Protein AF-A0A524IYL5-F1 (afdb_monomer_lite)

Secondary structure (DSSP, 8-state):
--TTS------HHHHHHHHHH----TT--HHHHHHSHHHHHHHHHHHHHHHHTT--SSHHHHHT-HHHHHHHHHHHHHHHHHHHHHTT-HHHHHHHHHHHHHHHT-TTS-HHHHHHHHHHHHHHHHHHHHHH---

Foldseek 3Di:
DPPVPDDFPDDPVLVVLLLVQDPDCPPDDPVNQVVDVLSVQLSSQLSSQCVVVVFRSHNVSCVVCVPSSLVSNLVSLVVSLVVCLVVLVLVSLVVVLVVLVVVLVDPVDDPVSNVSSVVVSVVSVVSNVVSVPDD

Structure (mmCIF, N/CA/C/O backbone):
data_AF-A0A524IYL5-F1
#
_entry.id   AF-A0A524IYL5-F1
#
loop_
_atom_site.group_PDB
_atom_site.id
_atom_site.type_symbol
_atom_site.label_atom_id
_atom_site.label_alt_id
_atom_site.label_comp_id
_atom_site.label_asym_id
_atom_site.label_entity_id
_atom_site.label_seq_id
_atom_site.pdbx_PDB_ins_code
_atom_site.Cartn_x
_atom_site.Cartn_y
_atom_site.Cartn_z
_atom_site.occupancy
_atom_site.B_iso_or_equiv
_atom_site.auth_seq_id
_atom_site.auth_comp_id
_atom_site.auth_asym_id
_atom_site.auth_atom_id
_atom_site.pdbx_PDB_model_num
ATOM 1 N N . MET A 1 1 ? -19.941 2.748 -11.357 1.00 37.81 1 MET A N 1
ATOM 2 C CA . MET A 1 1 ? -18.785 3.446 -10.759 1.00 37.81 1 MET A CA 1
ATOM 3 C C . MET A 1 1 ? -18.553 2.836 -9.389 1.00 37.81 1 MET A C 1
ATOM 5 O O . MET A 1 1 ? -19.506 2.764 -8.621 1.00 37.81 1 MET A O 1
ATOM 9 N N . SER A 1 2 ? -17.361 2.296 -9.125 1.00 43.91 2 SER A N 1
ATOM 10 C CA . SER A 1 2 ? -16.984 1.821 -7.787 1.00 43.91 2 SER A CA 1
ATOM 11 C C . SER A 1 2 ? -17.012 3.003 -6.810 1.00 43.91 2 SER A C 1
ATOM 13 O O . SER A 1 2 ? -16.760 4.139 -7.212 1.00 43.91 2 SER A O 1
ATOM 15 N N . ALA A 1 3 ? -17.331 2.758 -5.537 1.00 45.00 3 ALA A N 1
ATOM 16 C CA . ALA A 1 3 ? -17.500 3.806 -4.519 1.00 45.00 3 ALA A CA 1
ATOM 17 C C . ALA A 1 3 ? -16.260 4.712 -4.320 1.00 45.00 3 ALA A C 1
ATOM 19 O O . ALA A 1 3 ? -16.390 5.793 -3.758 1.00 45.00 3 ALA A O 1
ATOM 20 N N . ASN A 1 4 ? -15.094 4.305 -4.839 1.00 53.12 4 ASN A N 1
ATOM 21 C CA . ASN A 1 4 ? -13.819 5.020 -4.738 1.00 53.12 4 ASN A CA 1
ATOM 22 C C . ASN A 1 4 ? -13.273 5.519 -6.095 1.00 53.12 4 ASN A C 1
ATOM 24 O O . ASN A 1 4 ? -12.126 5.946 -6.169 1.00 53.12 4 ASN A O 1
ATOM 28 N N . GLY A 1 5 ? -14.047 5.444 -7.186 1.00 56.50 5 GLY A N 1
ATOM 29 C CA . GLY A 1 5 ? -13.684 6.035 -8.486 1.00 56.50 5 GLY A CA 1
ATOM 30 C C . GLY A 1 5 ? -12.509 5.390 -9.240 1.00 56.50 5 GLY A C 1
ATOM 31 O O . GLY A 1 5 ? -12.241 5.779 -10.373 1.00 56.50 5 GLY A O 1
ATOM 32 N N . GLN A 1 6 ? -11.822 4.397 -8.669 1.00 62.34 6 GLN A N 1
ATOM 33 C CA . GLN A 1 6 ? -10.807 3.617 -9.377 1.00 62.34 6 GLN A CA 1
ATOM 34 C C . GLN A 1 6 ? -11.455 2.458 -10.144 1.00 62.34 6 GLN A C 1
ATOM 36 O O . GLN A 1 6 ? -12.062 1.557 -9.557 1.00 62.34 6 GLN A O 1
ATOM 41 N N . GLU A 1 7 ? -11.305 2.483 -11.468 1.00 75.69 7 GLU A N 1
ATOM 42 C CA . GLU A 1 7 ? -11.435 1.292 -12.305 1.00 75.69 7 GLU A CA 1
ATOM 43 C C . GLU A 1 7 ? -10.182 0.429 -12.129 1.00 75.69 7 GLU A C 1
ATOM 45 O O . GLU A 1 7 ? -9.057 0.934 -12.189 1.00 75.69 7 GLU A O 1
ATOM 50 N N . CYS A 1 8 ? -10.387 -0.862 -11.879 1.00 81.88 8 CYS A N 1
ATOM 51 C CA . CYS A 1 8 ? -9.327 -1.851 -11.755 1.00 81.88 8 CYS A CA 1
ATOM 52 C C . CYS A 1 8 ? -9.564 -2.916 -12.822 1.00 81.88 8 CYS A C 1
ATOM 54 O O . CYS A 1 8 ? -10.579 -3.613 -12.791 1.00 81.88 8 CYS A O 1
ATOM 56 N N . ASN A 1 9 ? -8.630 -3.020 -13.766 1.00 89.81 9 ASN A N 1
ATOM 57 C CA . ASN A 1 9 ? -8.664 -3.998 -14.849 1.00 89.81 9 ASN A CA 1
ATOM 58 C C . ASN A 1 9 ? -7.614 -5.098 -14.621 1.00 89.81 9 ASN A C 1
ATOM 60 O O . ASN A 1 9 ? -7.165 -5.750 -15.567 1.00 89.81 9 ASN A O 1
ATOM 64 N N . THR A 1 10 ? -7.175 -5.271 -13.373 1.00 90.69 10 THR A N 1
ATOM 65 C CA . THR A 1 10 ? -6.257 -6.328 -12.949 1.00 90.69 10 THR A CA 1
ATOM 66 C C . THR A 1 10 ? -6.914 -7.693 -13.132 1.00 90.69 10 THR A C 1
ATOM 68 O O . THR A 1 10 ? -7.987 -7.969 -12.595 1.00 90.69 10 THR A O 1
ATOM 71 N N . THR A 1 11 ? -6.264 -8.560 -13.905 1.00 92.31 11 THR A N 1
ATOM 72 C CA . THR A 1 11 ? -6.724 -9.930 -14.159 1.00 92.31 11 THR A CA 1
ATOM 73 C C . THR A 1 11 ? -6.030 -10.932 -13.238 1.00 92.31 11 THR A C 1
ATOM 75 O O . THR A 1 11 ? -4.968 -10.658 -12.684 1.00 92.31 11 THR A O 1
ATOM 78 N N . ALA A 1 12 ? -6.566 -12.152 -13.135 1.00 89.44 12 ALA A N 1
ATOM 79 C CA . ALA A 1 12 ? -5.873 -13.239 -12.438 1.00 89.44 12 ALA A CA 1
ATOM 80 C C . ALA A 1 12 ? -4.477 -13.523 -13.034 1.00 89.44 12 ALA A C 1
ATOM 82 O O . ALA A 1 12 ? -3.540 -13.819 -12.297 1.00 89.44 12 ALA A O 1
ATOM 83 N N . SER A 1 13 ? -4.314 -13.382 -14.358 1.00 91.44 13 SER A N 1
ATOM 84 C CA . SER A 1 13 ? -3.005 -13.533 -15.006 1.00 91.44 13 SER A CA 1
ATOM 85 C C . SER A 1 13 ? -2.028 -12.431 -14.598 1.00 91.44 13 SER A C 1
ATOM 87 O O . SER A 1 13 ? -0.835 -12.709 -14.509 1.00 91.44 13 SER A O 1
ATOM 89 N N . ASP A 1 14 ? -2.503 -11.205 -14.377 1.00 91.56 14 ASP A N 1
ATOM 90 C CA . ASP A 1 14 ? -1.658 -10.097 -13.923 1.00 91.56 14 ASP A CA 1
ATOM 91 C C . ASP A 1 14 ? -1.137 -10.374 -12.512 1.00 91.56 14 ASP A C 1
ATOM 93 O O . ASP A 1 14 ? 0.063 -10.286 -12.271 1.00 91.56 14 ASP A O 1
ATOM 97 N N . VAL A 1 15 ? -2.021 -10.819 -11.614 1.00 88.75 15 VAL A N 1
ATOM 98 C CA . VAL A 1 15 ? -1.670 -11.213 -10.241 1.00 88.75 15 VAL A CA 1
ATOM 99 C C . VAL A 1 15 ? -0.619 -12.324 -10.240 1.00 88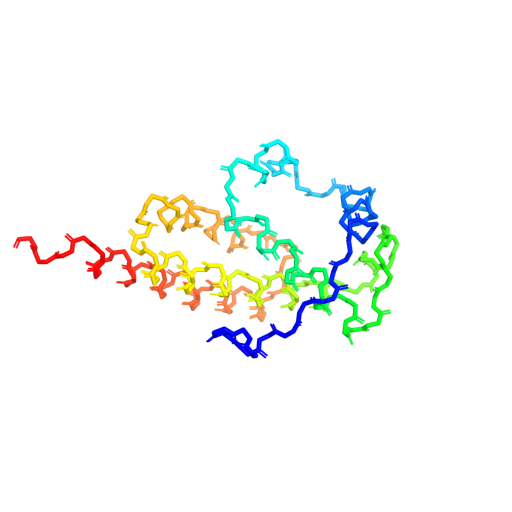.75 15 VAL A C 1
ATOM 101 O O . VAL A 1 15 ? 0.402 -12.214 -9.565 1.00 88.75 15 VAL A O 1
ATOM 104 N N . MET A 1 16 ? -0.818 -13.376 -11.041 1.00 87.19 16 MET A N 1
ATOM 105 C CA . MET A 1 16 ? 0.153 -14.471 -11.146 1.00 87.19 16 MET A CA 1
ATOM 106 C C . MET A 1 16 ? 1.523 -14.001 -11.647 1.00 87.19 16 MET A C 1
ATOM 108 O O . MET A 1 16 ? 2.545 -14.473 -11.155 1.00 87.19 16 MET A O 1
ATOM 112 N N . ARG A 1 17 ? 1.551 -13.085 -12.621 1.00 88.75 17 ARG A N 1
ATOM 113 C CA . ARG A 1 17 ? 2.796 -12.520 -13.158 1.00 88.75 17 ARG A CA 1
ATOM 114 C C . ARG A 1 17 ? 3.502 -11.641 -12.134 1.00 88.75 17 ARG A C 1
ATOM 116 O O . ARG A 1 17 ? 4.688 -11.841 -11.904 1.00 88.75 17 ARG A O 1
ATOM 123 N N . TYR A 1 18 ? 2.766 -10.748 -11.477 1.00 87.62 18 TYR A N 1
ATOM 124 C CA . TYR A 1 18 ? 3.294 -9.868 -10.439 1.00 87.62 18 TYR A CA 1
ATOM 125 C C . TYR A 1 18 ? 3.952 -10.666 -9.302 1.00 87.62 18 TYR A C 1
ATOM 127 O O . TYR A 1 18 ? 5.122 -10.451 -8.999 1.00 87.62 18 TYR A O 1
ATOM 135 N N . PHE A 1 19 ? 3.276 -11.687 -8.766 1.00 85.31 19 PHE A N 1
ATOM 136 C CA . PHE A 1 19 ? 3.859 -12.529 -7.714 1.00 85.31 19 PHE A CA 1
ATOM 137 C C . PHE A 1 19 ? 5.020 -13.412 -8.180 1.00 85.31 19 PHE A C 1
ATOM 139 O O . PHE A 1 19 ? 5.888 -13.746 -7.379 1.00 85.31 19 PHE A O 1
ATOM 146 N N . ALA A 1 20 ? 5.065 -13.794 -9.459 1.00 83.88 20 ALA A N 1
ATOM 147 C CA . ALA A 1 20 ? 6.227 -14.481 -10.022 1.00 83.88 20 ALA A CA 1
ATOM 148 C C . ALA A 1 20 ? 7.423 -13.532 -10.224 1.00 83.88 20 ALA A C 1
ATOM 150 O O . ALA A 1 20 ? 8.573 -13.974 -10.217 1.00 83.88 20 ALA A O 1
ATOM 151 N N . ALA A 1 21 ? 7.151 -12.242 -10.424 1.00 79.25 21 ALA A N 1
ATOM 152 C CA . ALA A 1 21 ? 8.143 -11.207 -10.657 1.00 79.25 21 ALA A CA 1
ATOM 153 C C . ALA A 1 21 ? 8.777 -10.684 -9.365 1.00 79.25 21 ALA A C 1
ATOM 155 O O . ALA A 1 21 ? 9.958 -10.343 -9.387 1.00 79.25 21 ALA A O 1
ATOM 156 N N . TYR A 1 22 ? 8.015 -10.625 -8.267 1.00 69.44 22 TYR A N 1
ATOM 157 C CA . TYR A 1 22 ? 8.419 -10.003 -7.005 1.00 69.44 22 TYR A CA 1
ATOM 158 C C . TYR A 1 22 ? 9.297 -10.940 -6.152 1.00 69.44 22 TYR A C 1
ATOM 160 O O . TYR A 1 22 ? 8.787 -11.880 -5.544 1.00 69.44 22 TYR A O 1
ATOM 168 N N . PRO A 1 23 ? 10.622 -10.712 -6.038 1.00 56.22 23 PRO A N 1
ATOM 169 C CA . PRO A 1 23 ? 11.503 -11.552 -5.230 1.00 56.22 23 PRO A CA 1
ATOM 170 C C . PRO A 1 23 ? 11.757 -10.966 -3.827 1.00 56.22 23 PRO A C 1
ATOM 172 O O . PRO A 1 23 ? 12.515 -11.557 -3.062 1.00 56.22 23 PRO A O 1
ATOM 175 N N . TYR A 1 24 ? 11.219 -9.778 -3.507 1.00 48.84 24 TYR A N 1
ATOM 176 C CA . TYR A 1 24 ? 11.880 -8.838 -2.587 1.00 48.84 24 TYR A CA 1
ATOM 177 C C . TYR A 1 24 ? 11.244 -8.608 -1.209 1.00 48.84 24 TYR A C 1
ATOM 179 O O . TYR A 1 24 ? 11.837 -7.883 -0.410 1.00 48.84 24 TYR A O 1
ATOM 187 N N . MET A 1 25 ? 10.117 -9.238 -0.884 1.00 52.69 25 MET A N 1
ATOM 188 C CA . MET A 1 25 ? 9.492 -9.110 0.441 1.00 52.69 25 MET A CA 1
ATOM 189 C C . MET A 1 25 ? 9.497 -10.479 1.123 1.00 52.69 25 MET A C 1
ATOM 191 O O . MET A 1 25 ? 8.571 -11.272 0.983 1.00 52.69 25 MET A O 1
ATOM 195 N N . ALA A 1 26 ? 10.596 -10.800 1.813 1.00 48.94 26 ALA A N 1
ATOM 196 C CA . ALA A 1 26 ? 10.766 -12.080 2.515 1.00 48.94 26 ALA A CA 1
ATOM 197 C C . ALA A 1 26 ? 9.738 -12.296 3.649 1.00 48.94 26 ALA A C 1
ATOM 199 O O . ALA A 1 26 ? 9.603 -13.403 4.166 1.00 48.94 26 ALA A O 1
ATOM 200 N N . ASP A 1 27 ? 9.025 -11.241 4.034 1.00 55.34 27 ASP A N 1
ATOM 201 C CA . ASP A 1 27 ? 8.067 -11.164 5.130 1.00 55.34 27 ASP A CA 1
ATOM 202 C C . ASP A 1 27 ? 6.596 -11.110 4.679 1.00 55.34 27 ASP A C 1
ATOM 204 O O . ASP A 1 27 ? 5.713 -11.412 5.485 1.00 55.34 27 ASP A O 1
ATOM 208 N N . MET A 1 28 ? 6.310 -10.813 3.405 1.00 67.69 28 MET A N 1
ATOM 209 C CA . MET A 1 28 ? 4.947 -10.782 2.866 1.00 67.69 28 MET A CA 1
ATOM 210 C C . MET A 1 28 ? 4.756 -11.858 1.794 1.00 67.69 28 MET A C 1
ATOM 212 O O . MET A 1 28 ? 5.113 -11.699 0.631 1.00 67.69 28 MET A O 1
ATOM 216 N N . THR A 1 29 ? 4.197 -12.998 2.205 1.00 76.19 29 THR A N 1
ATOM 217 C CA . THR A 1 29 ? 3.937 -14.136 1.314 1.00 76.19 29 THR A CA 1
ATOM 218 C C . THR A 1 29 ? 2.518 -14.094 0.752 1.00 76.19 29 THR A C 1
ATOM 220 O O . THR A 1 29 ? 1.616 -13.506 1.351 1.00 76.19 29 THR A O 1
ATOM 223 N N . LEU A 1 30 ? 2.278 -14.804 -0.356 1.00 79.38 30 LEU A N 1
ATOM 224 C CA . LEU A 1 30 ? 0.928 -14.956 -0.911 1.00 79.38 30 LEU A CA 1
ATOM 225 C C . LEU A 1 30 ? -0.065 -15.529 0.118 1.00 79.38 30 LEU A C 1
ATOM 227 O O . LEU A 1 30 ? -1.213 -15.098 0.157 1.00 79.38 30 LEU A O 1
ATOM 231 N N . ASP A 1 31 ? 0.378 -16.455 0.978 1.00 83.25 31 ASP A N 1
ATOM 232 C CA . ASP A 1 31 ? -0.438 -17.018 2.066 1.00 83.25 31 ASP A CA 1
ATOM 233 C C . ASP A 1 31 ? -0.874 -15.954 3.086 1.00 83.25 31 ASP A C 1
ATOM 235 O O . ASP A 1 31 ? -1.998 -16.003 3.584 1.00 83.25 31 ASP A O 1
ATOM 239 N N . VAL A 1 32 ? -0.018 -14.969 3.373 1.00 82.38 32 VAL A N 1
ATOM 240 C CA . VAL A 1 32 ? -0.385 -13.820 4.210 1.00 82.38 32 VAL A CA 1
ATOM 241 C C . VAL A 1 32 ? -1.391 -12.943 3.470 1.00 82.38 32 VAL A C 1
ATOM 243 O O . VAL A 1 32 ? -2.453 -12.651 4.012 1.00 82.38 32 VAL A O 1
ATOM 246 N N . ILE A 1 33 ? -1.104 -12.572 2.221 1.00 86.88 33 ILE A N 1
ATOM 247 C CA . ILE A 1 33 ? -1.926 -11.634 1.442 1.00 86.88 33 ILE A CA 1
ATOM 248 C C . ILE A 1 33 ? -3.370 -12.126 1.310 1.00 86.88 33 ILE A C 1
ATOM 250 O O . ILE A 1 33 ? -4.302 -11.379 1.596 1.00 86.88 33 ILE A O 1
ATOM 254 N N . ILE A 1 34 ? -3.584 -13.400 0.966 1.00 88.31 34 ILE A N 1
ATOM 255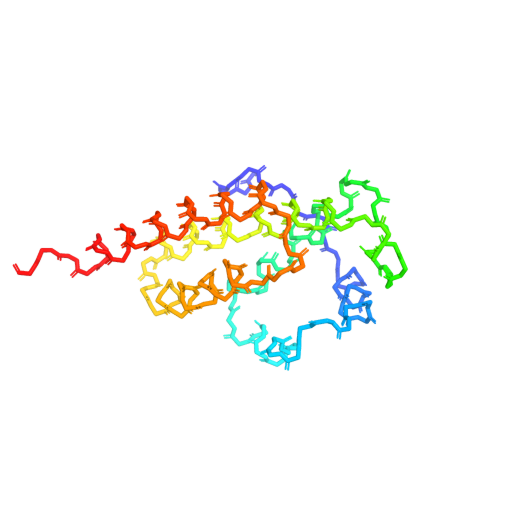 C CA . ILE A 1 34 ? -4.944 -13.935 0.780 1.00 88.31 34 ILE A CA 1
ATOM 256 C C . ILE A 1 34 ? -5.756 -14.028 2.081 1.00 88.31 34 ILE A C 1
ATOM 258 O O . ILE A 1 34 ? -6.982 -14.121 2.023 1.00 88.31 34 ILE A O 1
ATOM 262 N N . LYS A 1 35 ? -5.104 -14.006 3.254 1.00 89.38 35 LYS A N 1
ATOM 263 C CA . LYS A 1 35 ? -5.786 -14.018 4.561 1.00 89.38 35 LYS A CA 1
ATOM 264 C C . LYS A 1 35 ? -6.344 -12.652 4.946 1.00 89.38 35 LYS A C 1
ATOM 266 O O . LYS A 1 35 ? -7.246 -12.593 5.780 1.00 89.38 35 LYS A O 1
ATOM 271 N N . PHE A 1 36 ? -5.845 -11.576 4.341 1.00 90.00 36 PHE A N 1
ATOM 272 C CA . PHE A 1 36 ? -6.269 -10.210 4.624 1.00 90.00 36 PHE A CA 1
ATOM 273 C C . PHE A 1 36 ? -6.847 -9.583 3.348 1.00 90.00 36 PHE A C 1
ATOM 275 O O . PHE A 1 36 ? -6.089 -9.125 2.496 1.00 90.00 36 PHE A O 1
ATOM 282 N N . PRO A 1 37 ? -8.184 -9.512 3.191 1.00 92.62 37 PRO A N 1
ATOM 283 C CA . PRO A 1 37 ? -8.813 -9.016 1.963 1.00 92.62 37 PRO A CA 1
ATOM 284 C C . PRO A 1 37 ? -8.325 -7.633 1.512 1.00 92.62 37 PRO A C 1
ATOM 286 O O . PRO A 1 37 ? -8.232 -7.375 0.317 1.00 92.62 37 PRO A O 1
ATOM 289 N N . LEU A 1 38 ? -7.979 -6.750 2.453 1.00 95.00 38 LEU A N 1
ATOM 290 C CA . LEU A 1 38 ? -7.443 -5.427 2.133 1.00 95.00 38 LEU A CA 1
ATOM 291 C C . LEU A 1 38 ? -6.004 -5.468 1.600 1.00 95.00 38 LEU A C 1
ATOM 293 O O . LEU A 1 38 ? -5.660 -4.609 0.796 1.00 95.00 38 LEU A O 1
ATOM 297 N N . LEU A 1 39 ? -5.202 -6.482 1.949 1.00 92.94 39 LEU A N 1
ATOM 298 C CA . LEU A 1 39 ? -3.925 -6.722 1.268 1.00 92.94 39 LEU A CA 1
ATOM 299 C C . LEU A 1 39 ? -4.161 -7.187 -0.169 1.00 92.94 39 LEU A C 1
ATOM 301 O O . LEU A 1 39 ? -3.508 -6.695 -1.069 1.00 92.94 39 LEU A O 1
ATOM 305 N N . VAL A 1 40 ? -5.153 -8.042 -0.438 1.00 92.44 40 VAL A N 1
ATOM 306 C CA . VAL A 1 40 ? -5.488 -8.393 -1.834 1.00 92.44 40 VAL A CA 1
ATOM 307 C C . VAL A 1 40 ? -5.850 -7.144 -2.645 1.00 92.44 40 VAL A C 1
ATOM 309 O O . VAL A 1 40 ? -5.397 -6.986 -3.777 1.00 92.44 40 VAL A O 1
ATOM 312 N N . VAL A 1 41 ? -6.638 -6.235 -2.063 1.00 93.06 41 VAL A N 1
ATOM 313 C CA . VAL A 1 41 ? -6.970 -4.955 -2.706 1.00 93.06 41 VAL A CA 1
ATOM 314 C C . VAL A 1 41 ? -5.722 -4.096 -2.922 1.00 93.06 41 VAL A C 1
ATOM 316 O O . VAL A 1 41 ? -5.593 -3.517 -3.998 1.00 93.06 41 VAL A O 1
ATOM 319 N N . HIS A 1 42 ? -4.809 -4.041 -1.946 1.00 94.50 42 HIS A N 1
ATOM 320 C CA . HIS A 1 42 ? -3.522 -3.355 -2.075 1.00 94.50 42 HIS A CA 1
ATOM 321 C C . HIS A 1 42 ? -2.778 -3.825 -3.330 1.00 94.50 42 HIS A C 1
ATOM 323 O O . HIS A 1 42 ? -2.522 -3.023 -4.228 1.00 94.50 42 HIS A O 1
ATOM 329 N N . GLU A 1 43 ? -2.548 -5.134 -3.453 1.00 92.94 43 GLU A N 1
ATOM 330 C CA . GLU A 1 43 ? -1.824 -5.703 -4.595 1.00 92.94 43 GLU A CA 1
ATOM 331 C C . GLU A 1 43 ? -2.523 -5.401 -5.925 1.00 92.94 43 GLU A C 1
ATOM 333 O O . GLU A 1 43 ? -1.889 -5.060 -6.922 1.00 92.94 43 GLU A O 1
ATOM 338 N N . MET A 1 44 ? -3.857 -5.481 -5.965 1.00 93.25 44 MET A N 1
ATOM 339 C CA . MET A 1 44 ? -4.615 -5.190 -7.185 1.00 93.25 44 MET A CA 1
ATOM 340 C C . MET A 1 44 ? -4.467 -3.736 -7.645 1.00 93.25 44 MET A C 1
ATOM 342 O O . MET A 1 44 ? -4.451 -3.485 -8.854 1.00 93.25 44 MET A O 1
ATOM 346 N N . VAL A 1 45 ? -4.388 -2.796 -6.701 1.00 94.12 45 VAL A N 1
ATOM 347 C CA . VAL A 1 45 ? -4.209 -1.364 -6.973 1.00 94.12 45 VAL A CA 1
ATOM 348 C C . VAL A 1 45 ? -2.779 -1.071 -7.394 1.00 94.12 45 VAL A C 1
ATOM 350 O O . VAL A 1 45 ? -2.586 -0.312 -8.343 1.00 94.12 45 VAL A O 1
ATOM 353 N N . GLU A 1 46 ? -1.794 -1.698 -6.752 1.00 93.88 46 GLU A N 1
ATOM 354 C CA . GLU A 1 46 ? -0.394 -1.569 -7.147 1.00 93.88 46 GLU A CA 1
ATOM 355 C C . GLU A 1 46 ? -0.187 -2.082 -8.577 1.00 93.88 46 GLU A C 1
ATOM 357 O O . GLU A 1 46 ? 0.317 -1.347 -9.426 1.00 93.88 46 GLU A O 1
ATOM 362 N N . ILE A 1 47 ? -0.683 -3.284 -8.891 1.00 93.69 47 ILE A N 1
ATOM 363 C CA . ILE A 1 47 ? -0.627 -3.864 -10.241 1.00 93.69 47 ILE A CA 1
ATOM 364 C C . ILE A 1 47 ? -1.263 -2.930 -11.278 1.00 93.69 47 ILE A C 1
ATOM 366 O O . ILE A 1 47 ? -0.714 -2.727 -12.364 1.00 93.69 47 ILE A O 1
ATOM 370 N N . GLU A 1 48 ? -2.421 -2.351 -10.963 1.00 94.25 48 GLU A N 1
ATOM 371 C CA . GLU A 1 48 ? -3.086 -1.394 -11.847 1.00 94.25 48 GLU A CA 1
ATOM 372 C C . GLU A 1 48 ? -2.246 -0.115 -12.024 1.00 94.25 48 GLU A C 1
ATOM 374 O O . GLU A 1 48 ? -2.141 0.398 -13.138 1.00 94.25 48 GLU A O 1
ATOM 379 N N . GLY A 1 49 ? -1.594 0.371 -10.964 1.00 93.69 49 GLY A N 1
ATOM 380 C CA . GLY A 1 49 ? -0.643 1.482 -11.019 1.00 93.69 49 GLY A CA 1
ATOM 381 C C . GLY A 1 49 ? 0.536 1.193 -11.949 1.00 93.69 49 GLY A C 1
ATOM 382 O O . GLY A 1 49 ? 0.794 1.964 -12.875 1.00 93.69 49 GLY A O 1
ATOM 383 N N . LEU A 1 50 ? 1.183 0.036 -11.786 1.00 93.50 50 LEU A N 1
ATOM 384 C CA . LEU A 1 50 ? 2.283 -0.405 -12.650 1.00 93.50 50 LEU A CA 1
ATOM 385 C C . LEU A 1 50 ? 1.859 -0.465 -14.123 1.00 93.50 50 LEU A C 1
ATOM 387 O O . LEU A 1 50 ? 2.555 0.057 -14.998 1.00 93.50 50 LEU A O 1
ATOM 391 N N . LYS A 1 51 ? 0.670 -1.015 -14.403 1.00 93.56 51 LYS A N 1
ATOM 392 C CA . LYS A 1 51 ? 0.108 -1.059 -15.762 1.00 93.56 51 LYS A CA 1
ATOM 393 C C . LYS A 1 51 ? -0.113 0.340 -16.340 1.00 93.56 51 LYS A C 1
ATOM 395 O O . LYS A 1 51 ? 0.205 0.563 -17.507 1.00 93.56 51 LYS A O 1
ATOM 400 N N . ARG A 1 52 ? -0.610 1.297 -15.547 1.00 93.56 52 ARG A N 1
ATOM 401 C CA . ARG A 1 52 ? -0.794 2.699 -15.980 1.00 93.56 52 ARG A CA 1
ATOM 402 C C . ARG A 1 52 ? 0.525 3.395 -16.293 1.00 93.56 52 ARG A C 1
ATOM 404 O O . ARG A 1 52 ? 0.568 4.223 -17.199 1.00 93.56 52 ARG A O 1
ATOM 411 N N . PHE A 1 53 ? 1.594 3.028 -15.595 1.00 92.62 53 PHE A N 1
ATOM 412 C CA . PHE A 1 53 ? 2.947 3.494 -15.888 1.00 92.62 53 PHE A CA 1
ATOM 413 C C . PHE A 1 53 ? 3.595 2.802 -17.096 1.00 92.62 53 PHE A C 1
ATOM 415 O O . PHE A 1 53 ? 4.684 3.196 -17.511 1.00 92.62 53 PHE A O 1
ATOM 422 N N . GLY A 1 54 ? 2.938 1.798 -17.687 1.00 93.81 54 GLY A N 1
ATOM 423 C CA . GLY A 1 54 ? 3.485 1.012 -18.792 1.00 93.81 54 GLY A CA 1
ATOM 424 C C . GLY A 1 54 ? 4.560 0.011 -18.360 1.00 93.81 54 GLY A C 1
ATOM 425 O O . GLY A 1 54 ? 5.292 -0.495 -19.212 1.00 93.81 54 GLY A O 1
ATOM 426 N N . ILE A 1 55 ? 4.658 -0.283 -17.060 1.00 92.19 55 ILE A N 1
ATOM 427 C CA . ILE A 1 55 ? 5.609 -1.245 -16.501 1.00 92.19 55 ILE A CA 1
ATOM 428 C C . ILE A 1 55 ? 5.062 -2.655 -16.725 1.00 92.19 55 ILE A C 1
ATOM 430 O O . ILE A 1 55 ? 3.916 -2.960 -16.387 1.00 92.19 55 ILE A O 1
ATOM 434 N N . GLN A 1 56 ? 5.881 -3.526 -17.314 1.00 90.88 56 GLN A N 1
ATOM 435 C CA . GLN A 1 56 ? 5.528 -4.935 -17.456 1.00 90.88 56 GLN A CA 1
ATOM 436 C C . GLN A 1 56 ? 5.629 -5.634 -16.098 1.00 90.88 56 GLN A C 1
ATOM 438 O O . GLN A 1 56 ? 6.520 -5.351 -15.302 1.00 90.88 56 GLN A O 1
ATOM 443 N N . LEU A 1 57 ? 4.721 -6.574 -15.835 1.00 89.50 57 LEU A N 1
ATOM 444 C CA . LEU A 1 57 ? 4.685 -7.345 -14.587 1.00 89.50 57 LEU A CA 1
ATOM 445 C C . LEU A 1 57 ? 5.697 -8.500 -14.630 1.00 89.50 57 LEU A C 1
ATOM 447 O O . LEU A 1 57 ? 5.343 -9.668 -14.485 1.00 89.50 57 LEU A O 1
ATOM 451 N N . ASP A 1 58 ? 6.952 -8.167 -14.898 1.00 87.19 58 ASP A N 1
ATOM 452 C CA . ASP A 1 58 ? 8.097 -9.064 -14.844 1.00 87.19 58 ASP A CA 1
ATOM 453 C C . ASP A 1 58 ? 9.195 -8.461 -13.966 1.00 87.19 58 ASP A C 1
ATOM 455 O O . ASP A 1 58 ? 9.201 -7.269 -13.651 1.00 87.19 58 ASP A O 1
ATOM 459 N N . ARG A 1 59 ? 10.105 -9.326 -13.513 1.00 82.12 59 ARG A N 1
ATOM 460 C CA . ARG A 1 59 ? 11.114 -8.962 -12.518 1.00 82.12 59 ARG A CA 1
ATOM 461 C C . ARG A 1 59 ? 11.988 -7.804 -12.992 1.00 82.12 59 ARG A C 1
ATOM 463 O O . ARG A 1 59 ? 12.283 -6.906 -12.210 1.00 82.12 59 ARG A O 1
ATOM 470 N N . ASP A 1 60 ? 12.409 -7.838 -14.249 1.00 84.25 60 ASP A N 1
ATOM 471 C CA . ASP A 1 60 ? 13.369 -6.876 -14.782 1.00 84.25 60 ASP A CA 1
ATOM 472 C C . ASP A 1 60 ? 12.726 -5.494 -14.914 1.00 84.25 60 ASP A C 1
ATOM 474 O O . ASP A 1 60 ? 13.313 -4.491 -14.515 1.00 84.25 60 ASP A O 1
ATOM 478 N N . SER A 1 61 ? 11.491 -5.435 -15.409 1.00 81.75 61 SER A N 1
ATOM 479 C CA . SER A 1 61 ? 10.756 -4.182 -15.582 1.00 81.75 61 SER A CA 1
ATOM 480 C C . SER A 1 61 ? 10.443 -3.497 -14.252 1.00 81.75 61 SER A C 1
ATOM 482 O O . SER A 1 61 ? 10.579 -2.280 -14.160 1.00 81.75 61 SER A O 1
ATOM 484 N N . ILE A 1 62 ? 10.097 -4.263 -13.212 1.00 83.00 62 ILE A N 1
ATOM 485 C CA . ILE A 1 62 ? 9.866 -3.734 -11.858 1.00 83.00 62 ILE A CA 1
ATOM 486 C C . ILE A 1 62 ? 11.169 -3.177 -11.265 1.00 83.00 62 ILE A C 1
ATOM 488 O O . ILE A 1 62 ? 11.186 -2.082 -10.711 1.00 83.00 62 ILE A O 1
ATOM 492 N N . LEU A 1 63 ? 12.291 -3.886 -11.415 1.00 84.19 63 LEU A N 1
ATOM 493 C CA . LEU A 1 63 ? 13.574 -3.438 -10.859 1.00 84.19 63 LEU A CA 1
ATOM 494 C C . LEU A 1 63 ? 14.179 -2.233 -11.598 1.00 84.19 63 LEU A C 1
ATOM 496 O O . LEU A 1 63 ? 14.983 -1.507 -11.015 1.00 84.19 63 LEU A O 1
ATOM 500 N N . ASN A 1 64 ? 13.804 -2.014 -12.860 1.00 87.44 64 ASN A N 1
ATOM 501 C CA . ASN A 1 64 ? 14.334 -0.926 -13.683 1.00 87.44 64 ASN A CA 1
ATOM 502 C C . ASN A 1 64 ? 13.655 0.433 -13.442 1.00 87.44 64 ASN A C 1
ATOM 504 O O . ASN A 1 64 ? 14.173 1.445 -13.916 1.00 87.44 64 ASN A O 1
ATOM 508 N N . ASP A 1 65 ? 12.534 0.484 -12.716 1.00 88.88 65 ASP A N 1
ATOM 509 C CA . ASP A 1 65 ? 11.837 1.736 -12.396 1.00 88.88 65 ASP A CA 1
ATOM 510 C C . ASP A 1 65 ? 11.357 1.785 -10.933 1.00 88.88 65 ASP A C 1
ATOM 512 O O . ASP A 1 65 ? 10.154 1.806 -10.652 1.00 88.88 65 ASP A O 1
ATOM 516 N N . PRO A 1 66 ? 12.295 1.809 -9.967 1.00 87.75 66 PRO A N 1
ATOM 517 C CA . PRO A 1 66 ? 11.957 1.760 -8.547 1.00 87.75 66 PRO A CA 1
ATOM 518 C C . PRO A 1 66 ? 11.108 2.957 -8.100 1.00 87.75 66 PRO A C 1
ATOM 520 O O . PRO A 1 66 ? 10.304 2.824 -7.187 1.00 87.75 66 PRO A O 1
ATOM 523 N N . VAL A 1 67 ? 11.237 4.113 -8.759 1.00 90.56 67 VAL A N 1
ATOM 524 C CA . VAL A 1 67 ? 10.478 5.326 -8.416 1.00 90.56 67 VAL A CA 1
ATOM 525 C C . VAL A 1 67 ? 8.989 5.143 -8.698 1.00 90.56 67 VAL A C 1
ATOM 527 O O . VAL A 1 67 ? 8.163 5.491 -7.857 1.00 90.56 67 VAL A O 1
ATOM 530 N N . ARG A 1 68 ? 8.633 4.597 -9.867 1.00 92.62 68 ARG A N 1
ATOM 531 C CA . ARG A 1 68 ? 7.226 4.360 -10.223 1.00 92.62 68 ARG A CA 1
ATOM 532 C C . ARG A 1 68 ? 6.628 3.159 -9.499 1.00 92.62 68 ARG A C 1
ATOM 534 O O . ARG A 1 68 ? 5.429 3.154 -9.232 1.00 92.62 68 ARG A O 1
ATOM 541 N N . VAL A 1 69 ? 7.447 2.162 -9.164 1.00 91.31 69 VAL A N 1
ATOM 542 C CA . VAL A 1 69 ? 7.024 1.053 -8.295 1.00 91.31 69 VAL A CA 1
ATOM 543 C C . VAL A 1 69 ? 6.661 1.580 -6.910 1.00 91.31 69 VAL A C 1
ATOM 545 O O . VAL A 1 69 ? 5.570 1.302 -6.420 1.00 91.31 69 VAL A O 1
ATOM 548 N N . GLU A 1 70 ? 7.516 2.422 -6.328 1.00 93.12 70 GLU A N 1
ATOM 549 C CA . GLU A 1 70 ? 7.243 3.063 -5.041 1.00 93.12 70 GLU A CA 1
ATOM 550 C C . GLU A 1 70 ? 6.000 3.966 -5.103 1.00 93.12 70 GLU A C 1
ATOM 552 O O . GLU A 1 70 ? 5.189 3.973 -4.177 1.00 93.12 70 GLU A O 1
ATOM 557 N N . GLU A 1 71 ? 5.787 4.669 -6.224 1.00 94.75 71 GLU A N 1
ATOM 558 C CA . GLU A 1 71 ? 4.567 5.449 -6.457 1.00 94.75 71 GLU A CA 1
ATOM 559 C C . GLU A 1 71 ? 3.312 4.575 -6.395 1.00 9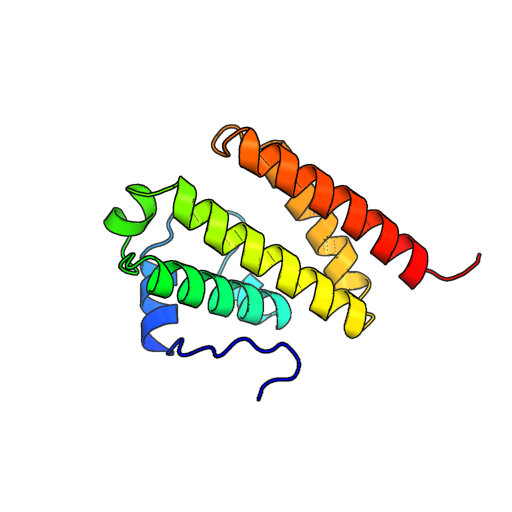4.75 71 GLU A C 1
ATOM 561 O O . GLU A 1 71 ? 2.354 4.903 -5.692 1.00 94.75 71 GLU A O 1
ATOM 566 N N . ALA A 1 72 ? 3.317 3.455 -7.122 1.00 93.81 72 ALA A N 1
ATOM 567 C CA . ALA A 1 72 ? 2.193 2.529 -7.172 1.00 93.81 72 ALA A CA 1
ATOM 568 C C . ALA A 1 72 ? 1.897 1.927 -5.788 1.00 93.81 72 ALA A C 1
ATOM 570 O O . ALA A 1 72 ? 0.738 1.934 -5.359 1.00 93.81 72 ALA A O 1
ATOM 571 N N . HIS A 1 73 ? 2.936 1.491 -5.071 1.00 94.38 73 HIS A N 1
ATOM 572 C CA . HIS A 1 73 ? 2.820 0.942 -3.720 1.00 94.38 73 HIS A CA 1
ATOM 573 C C . HIS A 1 73 ? 2.288 1.987 -2.721 1.00 94.38 73 HIS A C 1
ATOM 575 O O . HIS A 1 73 ? 1.358 1.710 -1.957 1.00 94.38 73 HIS A O 1
ATOM 581 N N . TYR A 1 74 ? 2.785 3.230 -2.760 1.00 95.62 74 TYR A N 1
ATOM 582 C CA . TYR A 1 74 ? 2.286 4.305 -1.894 1.00 95.62 74 TYR A CA 1
ATOM 583 C C . TYR A 1 74 ? 0.791 4.588 -2.118 1.00 95.62 74 TYR A C 1
ATOM 585 O O . TYR A 1 74 ? 0.023 4.707 -1.157 1.00 95.62 74 TYR A O 1
ATOM 593 N N . GLN A 1 75 ? 0.347 4.648 -3.380 1.00 95.75 75 GLN A N 1
ATOM 594 C CA . GLN A 1 75 ? -1.072 4.838 -3.702 1.00 95.75 75 GLN A CA 1
ATOM 595 C C . GLN A 1 75 ? -1.936 3.661 -3.221 1.00 95.75 75 GLN A C 1
ATOM 597 O O . GLN A 1 75 ? -3.028 3.881 -2.684 1.00 95.75 75 GLN A O 1
ATOM 602 N N . ALA A 1 76 ? -1.446 2.426 -3.364 1.00 95.44 76 ALA A N 1
ATOM 603 C CA . ALA A 1 76 ? -2.110 1.235 -2.844 1.00 95.44 76 ALA A CA 1
ATOM 604 C C . ALA A 1 76 ? -2.246 1.284 -1.313 1.00 95.44 76 ALA A C 1
ATOM 606 O O . ALA A 1 76 ? -3.344 1.086 -0.787 1.00 95.44 76 ALA A O 1
ATOM 607 N N . ALA A 1 77 ? -1.176 1.652 -0.602 1.00 96.50 77 ALA A N 1
ATOM 608 C CA . ALA A 1 77 ? -1.170 1.787 0.852 1.00 96.50 77 ALA A CA 1
ATOM 609 C C . ALA A 1 77 ? -2.163 2.852 1.354 1.00 96.50 77 ALA A C 1
ATOM 611 O O . ALA A 1 77 ? -2.883 2.615 2.327 1.00 96.50 77 ALA A O 1
ATOM 612 N N . ILE A 1 78 ? -2.263 4.009 0.685 1.00 97.12 78 ILE A N 1
ATOM 613 C CA . ILE A 1 78 ? -3.260 5.035 1.038 1.00 97.12 78 ILE A CA 1
ATOM 614 C C . ILE A 1 78 ? -4.680 4.480 0.911 1.00 97.12 78 ILE A C 1
ATOM 616 O O . ILE A 1 78 ? -5.494 4.658 1.824 1.00 97.12 78 ILE A O 1
ATOM 620 N N . LEU A 1 79 ? -5.002 3.847 -0.223 1.00 96.19 79 LEU A N 1
ATOM 621 C CA . LEU A 1 79 ? -6.347 3.324 -0.451 1.00 96.19 79 LEU A CA 1
ATOM 622 C C . LEU A 1 79 ? -6.689 2.236 0.570 1.00 96.19 79 LEU A C 1
ATOM 624 O O . LEU A 1 79 ? -7.766 2.278 1.164 1.00 96.19 79 LEU A O 1
ATOM 628 N N . GLU A 1 80 ? -5.760 1.311 0.804 1.00 96.75 80 GLU A N 1
ATOM 629 C CA . GLU A 1 80 ? -5.877 0.249 1.798 1.00 96.75 80 GLU A CA 1
ATOM 630 C C . GLU A 1 80 ? -6.238 0.819 3.179 1.00 96.75 80 GLU A C 1
ATOM 632 O O . GLU A 1 80 ? -7.210 0.377 3.794 1.00 96.75 80 GLU A O 1
ATOM 637 N N . MET A 1 81 ? -5.514 1.845 3.645 1.00 97.69 81 MET A N 1
ATOM 638 C CA . MET A 1 81 ? -5.757 2.456 4.958 1.00 97.69 81 MET A CA 1
ATOM 639 C C . MET A 1 81 ? -7.092 3.201 5.013 1.00 97.69 81 MET A C 1
ATOM 641 O O . MET A 1 81 ? -7.828 3.078 5.992 1.00 97.69 81 MET A O 1
ATOM 645 N N . ASN A 1 82 ? -7.463 3.915 3.945 1.00 96.50 82 ASN A N 1
ATOM 646 C CA . ASN A 1 82 ? -8.770 4.571 3.854 1.00 96.50 82 ASN A CA 1
ATOM 647 C C . ASN A 1 82 ? -9.924 3.561 3.916 1.00 96.50 82 ASN A C 1
ATOM 649 O O . ASN A 1 82 ? -10.943 3.817 4.565 1.00 96.50 82 ASN A O 1
ATOM 653 N N . MET A 1 83 ? -9.775 2.415 3.247 1.00 96.12 83 MET A N 1
ATOM 654 C CA . MET A 1 83 ? -10.763 1.340 3.268 1.00 96.12 83 MET A CA 1
ATOM 655 C C . MET A 1 83 ? -10.834 0.684 4.644 1.00 96.12 83 MET A C 1
ATOM 657 O O . MET A 1 83 ? -11.932 0.544 5.177 1.00 96.12 83 MET A O 1
ATOM 661 N N . ALA A 1 84 ? -9.688 0.352 5.245 1.00 96.56 84 ALA A N 1
ATOM 662 C CA . ALA A 1 84 ? -9.623 -0.215 6.590 1.00 96.56 84 ALA A CA 1
ATOM 663 C C . ALA A 1 84 ? -10.316 0.693 7.617 1.00 96.56 84 ALA A C 1
ATOM 665 O O . ALA A 1 84 ? -11.152 0.235 8.396 1.00 96.56 84 ALA A O 1
ATOM 666 N N . TYR A 1 85 ? -10.041 1.998 7.557 1.00 96.50 85 TYR A N 1
ATOM 667 C CA . TYR A 1 85 ? -10.676 2.992 8.415 1.00 96.50 85 TYR A CA 1
ATOM 668 C C . TYR A 1 85 ? -12.191 3.085 8.181 1.00 96.50 85 TYR A C 1
ATOM 670 O O . TYR A 1 85 ? -12.968 3.033 9.136 1.00 96.50 85 TYR A O 1
ATOM 678 N N . SER A 1 86 ? -12.632 3.136 6.919 1.00 95.88 86 SER A N 1
ATOM 679 C CA . SER A 1 86 ? -14.062 3.190 6.565 1.00 95.88 86 SER A CA 1
ATOM 680 C C . SER A 1 86 ? -14.829 1.943 7.019 1.00 95.88 86 SER A C 1
ATOM 682 O O . SER A 1 86 ? -15.987 2.033 7.420 1.00 95.88 86 SER A O 1
ATOM 684 N N . LEU A 1 87 ? -14.172 0.781 6.994 1.00 96.12 87 LEU A N 1
ATOM 685 C CA . LEU A 1 87 ? -14.697 -0.492 7.494 1.00 96.12 87 LEU A CA 1
ATOM 686 C C . LEU A 1 87 ? -14.595 -0.631 9.018 1.00 96.12 87 LEU A C 1
ATOM 688 O O . LEU A 1 87 ? -15.052 -1.633 9.565 1.00 96.12 87 LEU A O 1
ATOM 692 N N . ARG A 1 88 ? -14.016 0.363 9.706 1.00 95.69 88 ARG A N 1
ATOM 693 C CA . ARG A 1 88 ? -13.740 0.348 11.148 1.00 95.69 88 ARG A CA 1
ATOM 694 C C . ARG A 1 88 ? -12.859 -0.843 11.565 1.00 95.69 88 ARG A C 1
ATOM 696 O O . ARG A 1 88 ? -12.927 -1.291 12.709 1.00 95.69 88 ARG A O 1
ATOM 703 N N . ASP A 1 89 ? -12.017 -1.351 10.661 1.00 95.62 89 ASP A N 1
ATOM 704 C CA . ASP A 1 89 ? -11.132 -2.494 10.905 1.00 95.62 89 ASP A CA 1
ATOM 705 C C . ASP A 1 89 ? -9.862 -2.058 11.650 1.00 95.62 89 ASP A C 1
ATOM 707 O O . ASP A 1 89 ? -8.765 -1.947 11.100 1.00 95.62 89 ASP A O 1
ATOM 711 N N . CYS A 1 90 ? -10.025 -1.788 12.945 1.00 94.81 90 CYS A N 1
ATOM 712 C CA . CYS A 1 90 ? -8.940 -1.342 13.818 1.00 94.81 90 CYS A CA 1
ATOM 713 C C . CYS A 1 90 ? -7.768 -2.342 13.865 1.00 94.81 90 CYS A C 1
ATOM 715 O O . CYS A 1 90 ? -6.609 -1.936 13.969 1.00 94.81 90 CYS A O 1
ATOM 717 N N . ASN A 1 91 ? -8.041 -3.645 13.733 1.00 93.25 91 ASN A N 1
ATOM 718 C CA . ASN A 1 91 ? -6.997 -4.668 13.743 1.00 93.25 91 ASN A CA 1
ATOM 719 C C . ASN A 1 91 ? -6.098 -4.556 12.510 1.00 93.25 91 ASN A C 1
ATOM 721 O O . ASN A 1 91 ? -4.873 -4.582 12.650 1.00 93.25 91 ASN A O 1
ATOM 725 N N . HIS A 1 92 ? -6.692 -4.387 11.326 1.00 94.88 92 HIS A N 1
ATOM 726 C CA . HIS A 1 92 ? -5.939 -4.201 10.089 1.00 94.88 92 HIS A CA 1
ATOM 727 C C . HIS A 1 92 ? -5.123 -2.907 10.119 1.00 94.88 92 HIS A C 1
ATOM 729 O O . HIS A 1 92 ? -3.923 -2.937 9.851 1.00 94.88 92 HIS A O 1
ATOM 735 N N . VAL A 1 93 ? -5.733 -1.792 10.543 1.00 96.25 93 VAL A N 1
ATOM 736 C CA . VAL A 1 93 ? -5.044 -0.495 10.680 1.00 96.25 93 VAL A CA 1
ATOM 737 C C . VAL A 1 93 ? -3.848 -0.608 11.637 1.00 96.25 93 VAL A C 1
ATOM 739 O O . VAL A 1 93 ? -2.745 -0.172 11.311 1.00 96.25 93 VAL A O 1
ATOM 742 N N . LYS A 1 94 ? -4.023 -1.255 12.798 1.00 95.12 94 LYS A N 1
ATOM 743 C CA . LYS A 1 94 ? -2.951 -1.438 13.788 1.00 95.12 94 LYS A CA 1
ATOM 744 C C . LYS A 1 94 ? -1.823 -2.326 13.270 1.00 95.12 94 LYS A C 1
ATOM 746 O O . LYS A 1 94 ? -0.653 -2.008 13.480 1.00 95.12 94 LYS A O 1
ATOM 751 N N . MET A 1 95 ? -2.164 -3.432 12.607 1.00 92.44 95 MET A N 1
ATOM 752 C CA . MET A 1 95 ? -1.183 -4.324 11.987 1.00 92.44 95 MET A CA 1
ATOM 753 C C . MET A 1 95 ? -0.354 -3.563 10.948 1.00 92.44 95 MET A C 1
ATOM 755 O O . MET A 1 95 ? 0.877 -3.606 10.982 1.00 92.44 95 MET A O 1
ATOM 759 N N . ARG A 1 96 ? -1.017 -2.790 10.085 1.00 93.75 96 ARG A N 1
ATOM 760 C CA . ARG A 1 96 ? -0.359 -2.065 8.997 1.00 93.75 96 ARG A CA 1
ATOM 761 C C . ARG A 1 96 ? 0.438 -0.863 9.451 1.00 93.75 96 ARG A C 1
ATOM 763 O O . ARG A 1 96 ? 1.483 -0.621 8.863 1.00 93.75 96 ARG A O 1
ATOM 770 N N . LEU A 1 97 ? 0.057 -0.192 10.538 1.00 95.31 97 LEU A N 1
ATOM 771 C CA . LEU A 1 97 ? 0.904 0.833 11.154 1.00 95.31 97 LEU A CA 1
ATOM 772 C C . LEU A 1 97 ? 2.308 0.287 11.471 1.00 95.31 97 LEU A C 1
ATOM 774 O O . LEU A 1 97 ? 3.309 0.954 11.213 1.00 95.31 97 LEU A O 1
ATOM 778 N N . GLY A 1 98 ? 2.387 -0.947 11.983 1.00 92.69 98 GLY A N 1
ATOM 779 C CA . GLY A 1 98 ? 3.660 -1.619 12.249 1.00 92.69 98 GLY A CA 1
ATOM 780 C C . GLY A 1 98 ? 4.507 -1.818 10.991 1.00 92.69 98 GLY A C 1
ATOM 781 O O . GLY A 1 98 ? 5.717 -1.623 11.046 1.00 92.69 98 GLY A O 1
ATOM 782 N N . VAL A 1 99 ? 3.871 -2.139 9.862 1.00 92.12 99 VAL A N 1
ATOM 783 C CA . VAL A 1 99 ? 4.546 -2.324 8.569 1.00 92.12 99 VAL A CA 1
ATOM 784 C C . VAL A 1 99 ? 4.935 -0.985 7.937 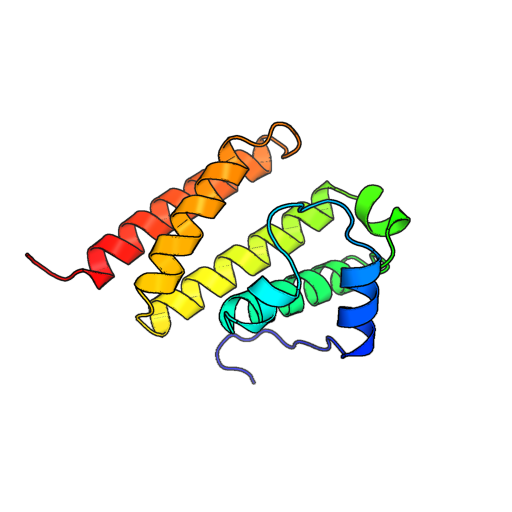1.00 92.12 99 VAL A C 1
ATOM 786 O O . VAL A 1 99 ? 6.054 -0.839 7.474 1.00 92.12 99 VAL A O 1
ATOM 789 N N . ILE A 1 100 ? 4.086 0.044 7.997 1.00 94.69 100 ILE A N 1
ATOM 790 C CA . ILE A 1 100 ? 4.434 1.385 7.490 1.00 94.69 100 ILE A CA 1
ATOM 791 C C . ILE A 1 100 ? 5.693 1.915 8.190 1.00 94.69 100 ILE A C 1
ATOM 793 O O . ILE A 1 100 ? 6.556 2.538 7.571 1.00 94.69 100 ILE A O 1
ATOM 797 N N . ARG A 1 101 ? 5.850 1.612 9.485 1.00 94.81 101 ARG A N 1
ATOM 798 C CA . ARG A 1 101 ? 7.064 1.951 10.230 1.00 94.81 101 ARG A CA 1
ATOM 799 C C . ARG A 1 101 ? 8.321 1.294 9.656 1.00 94.81 101 ARG A C 1
ATOM 801 O O . ARG A 1 101 ? 9.381 1.908 9.740 1.00 94.81 101 ARG A O 1
ATOM 808 N N . THR A 1 102 ? 8.244 0.073 9.119 1.00 92.75 102 THR A N 1
ATOM 809 C CA . THR A 1 102 ? 9.424 -0.598 8.547 1.00 92.75 102 THR A CA 1
ATOM 810 C C . THR A 1 102 ? 9.869 0.066 7.249 1.00 92.75 102 THR A C 1
ATOM 812 O O . THR A 1 102 ? 11.070 0.185 7.034 1.00 92.75 102 THR A O 1
ATOM 815 N N . TRP A 1 103 ? 8.943 0.609 6.454 1.00 92.75 103 TRP A N 1
ATOM 816 C CA . TRP A 1 103 ? 9.264 1.370 5.239 1.00 92.75 103 TRP A CA 1
ATOM 817 C C . TRP A 1 103 ? 10.058 2.647 5.539 1.00 92.75 103 TRP A C 1
ATOM 819 O O . TRP A 1 103 ? 11.010 2.976 4.838 1.00 92.75 103 TRP A O 1
ATOM 829 N N . LEU A 1 104 ? 9.757 3.333 6.646 1.00 93.94 104 LEU A N 1
ATOM 830 C CA . LEU A 1 104 ? 10.537 4.502 7.087 1.00 93.94 104 LEU A CA 1
ATOM 831 C C . LEU A 1 104 ? 12.002 4.164 7.407 1.00 93.94 104 LEU A C 1
ATOM 833 O O . LEU A 1 104 ? 12.868 5.039 7.351 1.00 93.94 104 LEU A O 1
ATOM 837 N N . LEU A 1 105 ? 12.268 2.906 7.757 1.00 92.44 105 LEU A N 1
ATOM 838 C CA . LEU A 1 105 ? 13.592 2.393 8.100 1.00 92.44 105 LEU A CA 1
ATOM 839 C C . LEU A 1 105 ? 14.294 1.728 6.907 1.00 92.44 105 LEU A C 1
ATOM 841 O O . LEU A 1 105 ? 15.438 1.308 7.050 1.00 92.44 105 LEU A O 1
ATOM 845 N N . ASP A 1 106 ? 13.635 1.616 5.753 1.00 89.19 106 ASP A N 1
ATOM 846 C CA . ASP A 1 106 ? 14.196 0.958 4.579 1.00 89.19 106 ASP A CA 1
ATOM 847 C C . ASP A 1 106 ? 15.097 1.919 3.797 1.00 89.19 106 ASP A C 1
ATOM 849 O O . ASP A 1 106 ? 14.644 2.905 3.219 1.00 89.19 106 ASP A O 1
ATOM 853 N N . ASP A 1 107 ? 16.399 1.648 3.769 1.00 89.75 107 ASP A N 1
ATOM 854 C CA . ASP A 1 107 ? 17.387 2.481 3.073 1.00 89.75 107 ASP A CA 1
ATOM 855 C C . ASP A 1 107 ? 17.295 2.419 1.543 1.00 89.75 107 ASP A C 1
ATOM 857 O O . ASP A 1 107 ? 17.944 3.207 0.857 1.00 89.75 107 ASP A O 1
ATOM 861 N N . ARG A 1 108 ? 16.480 1.511 0.996 1.00 86.19 108 ARG A N 1
ATOM 862 C CA . ARG A 1 108 ? 16.229 1.412 -0.447 1.00 86.19 108 ARG A CA 1
ATOM 863 C C . ARG A 1 108 ? 15.182 2.416 -0.926 1.00 86.19 108 ARG A C 1
ATOM 865 O O . ARG A 1 108 ? 15.153 2.719 -2.115 1.00 86.19 108 ARG A O 1
ATOM 872 N N . ILE A 1 109 ? 14.340 2.916 -0.020 1.00 88.25 109 ILE A N 1
ATOM 873 C CA . ILE A 1 109 ? 13.267 3.858 -0.342 1.00 88.25 109 ILE A CA 1
ATOM 874 C C . ILE A 1 109 ? 13.844 5.272 -0.425 1.00 88.25 109 ILE A C 1
ATOM 876 O O . ILE A 1 109 ? 14.543 5.732 0.483 1.00 88.25 109 ILE A O 1
ATOM 880 N N . ASP A 1 110 ? 13.524 5.973 -1.513 1.00 90.88 110 ASP A N 1
ATOM 881 C CA . ASP A 1 110 ? 13.941 7.358 -1.725 1.00 90.88 110 ASP A CA 1
ATOM 882 C C . ASP A 1 110 ? 13.401 8.303 -0.635 1.00 90.88 110 ASP A C 1
ATOM 884 O O . ASP A 1 110 ? 12.302 8.126 -0.102 1.00 90.88 110 ASP A O 1
ATOM 888 N N . ASN A 1 111 ? 14.160 9.358 -0.324 1.00 90.38 111 ASN A N 1
ATOM 889 C CA . ASN A 1 111 ? 13.802 10.319 0.722 1.00 90.38 111 ASN A CA 1
ATOM 890 C C . ASN A 1 111 ? 12.460 11.026 0.466 1.00 90.38 111 ASN A C 1
ATOM 892 O O . ASN A 1 111 ? 11.764 11.357 1.428 1.00 90.38 111 ASN A O 1
ATOM 896 N N . GLY A 1 112 ? 12.079 11.240 -0.798 1.00 92.94 112 GLY A N 1
ATOM 897 C CA . GLY A 1 112 ? 10.771 11.784 -1.159 1.00 92.94 112 GLY A CA 1
ATOM 898 C C . GLY A 1 112 ? 9.634 10.867 -0.709 1.00 92.94 112 GLY A C 1
ATOM 899 O O . GLY A 1 112 ? 8.692 11.323 -0.063 1.00 92.94 112 GLY A O 1
ATOM 900 N N . TYR A 1 113 ? 9.761 9.561 -0.949 1.00 93.88 113 TYR A N 1
ATOM 901 C CA . TYR A 1 113 ? 8.770 8.584 -0.497 1.00 93.88 113 TYR A CA 1
ATOM 902 C C . TYR A 1 113 ? 8.823 8.324 1.005 1.00 93.88 113 TYR A C 1
ATOM 904 O O . TYR A 1 113 ? 7.774 8.152 1.618 1.00 93.88 113 TYR A O 1
ATOM 912 N N . LYS A 1 114 ? 9.996 8.398 1.648 1.00 95.31 114 LYS A N 1
ATOM 913 C CA . LYS A 1 114 ? 10.072 8.370 3.120 1.00 95.31 114 LYS A CA 1
ATOM 914 C C . LYS A 1 114 ? 9.267 9.503 3.758 1.00 95.31 114 LYS A C 1
ATOM 916 O O . LYS A 1 114 ? 8.597 9.268 4.762 1.00 95.31 114 LYS A O 1
ATOM 921 N N . ALA A 1 115 ? 9.292 10.706 3.179 1.00 96.75 115 ALA A N 1
ATOM 922 C CA . ALA A 1 115 ? 8.467 11.816 3.654 1.00 96.75 115 ALA A CA 1
ATOM 923 C C . ALA A 1 115 ? 6.966 11.512 3.498 1.00 96.75 115 ALA A C 1
ATOM 925 O O . ALA A 1 115 ? 6.207 11.661 4.455 1.00 96.75 115 ALA A O 1
ATOM 926 N N . LEU A 1 116 ? 6.557 10.987 2.339 1.00 97.56 116 LEU A N 1
ATOM 927 C CA . LEU A 1 116 ? 5.175 10.570 2.086 1.00 97.56 116 LEU A CA 1
ATOM 928 C C . LEU A 1 116 ? 4.707 9.451 3.035 1.00 97.56 116 LEU A C 1
ATOM 930 O O . LEU A 1 116 ? 3.605 9.510 3.582 1.00 97.56 116 LEU A O 1
ATOM 934 N N . TYR A 1 117 ? 5.550 8.458 3.318 1.00 97.38 117 TYR A N 1
ATOM 935 C CA . TYR A 1 117 ? 5.236 7.431 4.311 1.00 97.38 117 TYR A CA 1
ATOM 936 C C . TYR A 1 117 ? 5.164 7.977 5.729 1.00 97.38 117 TYR A C 1
ATOM 938 O O . TYR A 1 117 ? 4.381 7.462 6.523 1.00 97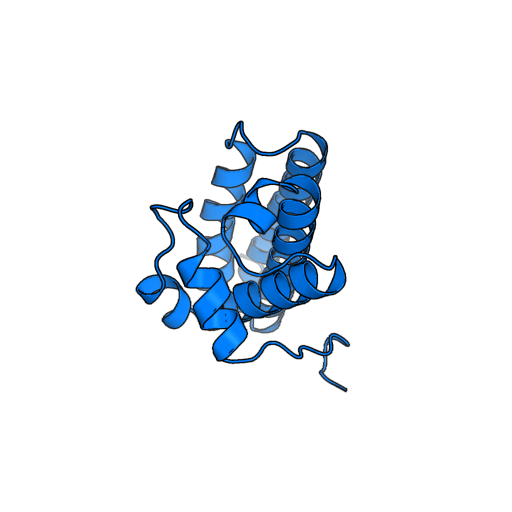.38 117 TYR A O 1
ATOM 946 N N . ALA A 1 118 ? 5.937 9.010 6.067 1.00 97.75 118 ALA A N 1
ATOM 947 C CA . ALA A 1 118 ? 5.853 9.637 7.380 1.00 97.75 118 ALA A CA 1
ATOM 948 C C . ALA A 1 118 ? 4.504 10.352 7.555 1.00 97.75 118 ALA A C 1
ATOM 950 O O . ALA A 1 118 ? 3.882 10.242 8.615 1.00 97.75 118 ALA A O 1
ATOM 951 N N . GLU A 1 119 ? 4.012 11.011 6.502 1.00 98.06 119 GLU A N 1
ATOM 952 C CA . GLU A 1 119 ? 2.668 11.595 6.469 1.00 98.06 119 GLU A CA 1
ATOM 953 C C . GLU A 1 119 ? 1.581 10.520 6.594 1.00 98.06 119 GLU A C 1
ATOM 955 O O . GLU A 1 119 ? 0.677 10.645 7.426 1.00 98.06 119 GLU A O 1
ATOM 960 N N . LEU A 1 120 ? 1.689 9.426 5.827 1.00 97.81 120 LEU A N 1
ATOM 961 C CA . LEU A 1 120 ? 0.763 8.297 5.927 1.00 97.81 120 LEU A CA 1
ATOM 962 C C . LEU A 1 120 ? 0.780 7.681 7.333 1.00 97.81 120 LEU A C 1
ATOM 964 O O . LEU A 1 120 ? -0.278 7.440 7.907 1.00 97.81 120 LEU A O 1
ATOM 968 N N . TYR A 1 121 ? 1.960 7.473 7.916 1.00 97.88 121 TYR A N 1
ATOM 969 C CA . TYR A 1 121 ? 2.125 6.931 9.263 1.00 97.88 121 TYR A CA 1
ATOM 970 C C . TYR A 1 121 ? 1.428 7.803 10.316 1.00 97.88 121 TYR A C 1
ATOM 972 O O . TYR A 1 121 ? 0.655 7.293 11.129 1.00 97.88 121 TYR A O 1
ATOM 980 N N . ALA A 1 122 ? 1.645 9.122 10.274 1.00 98.00 122 ALA A N 1
ATOM 981 C CA . ALA A 1 122 ? 0.984 10.066 11.172 1.00 98.00 122 ALA A CA 1
ATOM 982 C C . ALA A 1 122 ? -0.543 10.029 11.012 1.00 98.00 122 ALA A C 1
ATOM 984 O O . ALA A 1 122 ? -1.275 9.982 12.000 1.00 98.00 122 ALA A O 1
ATOM 985 N N . ARG A 1 123 ? -1.029 9.968 9.768 1.00 97.56 123 ARG A N 1
ATOM 986 C CA . ARG A 1 123 ? -2.460 9.853 9.476 1.00 97.56 123 ARG A CA 1
ATOM 987 C C . ARG A 1 123 ? -3.066 8.561 10.027 1.00 97.56 123 ARG A C 1
ATOM 989 O O . ARG A 1 123 ? -4.166 8.592 10.570 1.00 97.56 123 ARG A O 1
ATOM 996 N N . VAL A 1 124 ? -2.363 7.437 9.904 1.00 97.31 124 VAL A N 1
ATOM 997 C CA . VAL A 1 124 ? -2.814 6.134 10.419 1.00 97.31 124 VAL A CA 1
ATOM 998 C C . VAL A 1 124 ? -2.865 6.125 11.952 1.00 97.31 124 VAL A C 1
ATOM 1000 O O . VAL A 1 124 ? -3.771 5.516 12.517 1.00 97.31 124 VAL A O 1
ATOM 1003 N N . ILE A 1 125 ? -1.966 6.843 12.637 1.00 97.38 125 ILE A N 1
ATOM 1004 C CA . ILE A 1 125 ? -2.078 7.059 14.091 1.00 97.38 125 ILE A CA 1
ATOM 1005 C C . ILE A 1 125 ? -3.386 7.781 14.423 1.00 97.38 125 ILE A C 1
ATOM 1007 O O . ILE A 1 125 ? -4.162 7.276 15.230 1.00 97.38 125 ILE A O 1
ATOM 1011 N N . SER A 1 126 ? -3.679 8.902 13.756 1.00 96.75 126 SER A N 1
ATOM 1012 C CA . SER A 1 126 ? -4.930 9.637 13.994 1.00 96.75 126 SER A CA 1
ATOM 1013 C C . SER A 1 126 ? -6.171 8.786 13.709 1.00 96.75 126 SER A C 1
ATOM 1015 O O . SER A 1 126 ? -7.123 8.808 14.484 1.00 96.75 126 SER A O 1
ATOM 1017 N N . MET A 1 127 ? -6.142 7.968 12.649 1.00 96.31 127 MET A N 1
ATOM 1018 C CA . MET A 1 127 ? -7.206 6.998 12.364 1.00 96.31 127 MET A CA 1
ATOM 1019 C C . MET A 1 127 ? -7.427 6.028 13.533 1.00 96.31 127 MET A C 1
ATOM 1021 O O . MET A 1 127 ? -8.571 5.746 13.877 1.00 96.31 127 MET A O 1
ATOM 1025 N N . LEU A 1 128 ? -6.361 5.507 14.148 1.00 95.06 128 LEU A N 1
ATOM 1026 C CA . LEU A 1 128 ? -6.480 4.604 15.296 1.00 95.06 128 LEU A CA 1
ATOM 1027 C C . LEU A 1 128 ? -7.060 5.298 16.526 1.00 95.06 128 LEU A C 1
ATOM 1029 O O . LEU A 1 128 ? -7.915 4.708 17.186 1.00 95.06 128 LEU A O 1
ATOM 1033 N N . ASP A 1 129 ? -6.634 6.528 16.809 1.00 94.06 129 ASP A N 1
ATOM 1034 C CA . ASP A 1 129 ? -7.159 7.312 17.931 1.00 94.06 129 ASP A CA 1
ATOM 1035 C C . ASP A 1 129 ? -8.674 7.540 17.775 1.00 94.06 129 ASP A C 1
ATOM 1037 O O . ASP A 1 129 ? -9.450 7.336 18.709 1.00 94.06 129 ASP A O 1
ATOM 1041 N N . GLU A 1 130 ? -9.127 7.867 16.563 1.00 94.81 130 GLU A N 1
ATOM 1042 C CA . GLU A 1 130 ? -10.551 8.029 16.249 1.00 94.81 130 GLU A CA 1
ATOM 1043 C C . GLU A 1 130 ? -11.337 6.707 16.318 1.00 94.81 130 GLU A C 1
ATOM 1045 O O . GLU A 1 130 ? -12.500 6.680 16.740 1.00 94.81 130 GLU A O 1
ATOM 1050 N N . LEU A 1 131 ? -10.722 5.593 15.910 1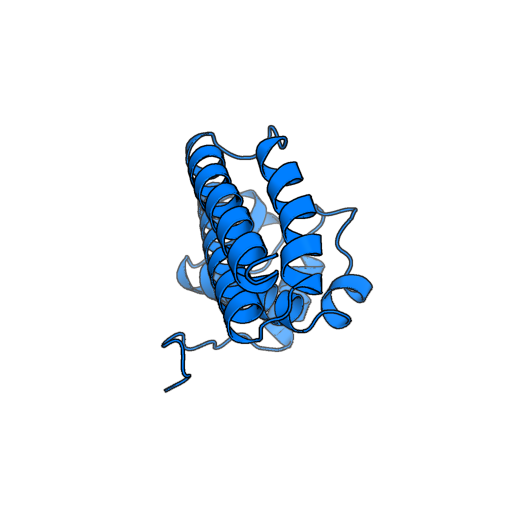.00 92.69 131 LEU A N 1
ATOM 1051 C CA . LEU A 1 131 ? -11.332 4.263 15.985 1.00 92.69 131 LEU A CA 1
ATOM 1052 C C . LEU A 1 131 ? -11.444 3.747 17.426 1.00 92.69 131 LEU A C 1
ATOM 1054 O O . LEU A 1 131 ? -12.393 3.018 17.720 1.00 92.69 131 LEU A O 1
ATOM 1058 N N . ALA A 1 132 ? -10.515 4.124 18.310 1.00 85.69 132 ALA A N 1
ATOM 1059 C CA . ALA A 1 132 ? -10.543 3.769 19.728 1.00 85.69 132 ALA A CA 1
ATOM 1060 C C . ALA A 1 132 ? -11.704 4.441 20.488 1.00 85.69 132 ALA A C 1
ATOM 1062 O O . ALA A 1 132 ? -12.169 3.895 21.489 1.00 85.69 132 ALA A O 1
ATOM 1063 N N . GLY A 1 133 ? -12.226 5.563 19.973 1.00 71.75 133 GLY A N 1
ATOM 1064 C CA . GLY A 1 133 ? -13.288 6.346 20.608 1.00 71.75 133 GLY A CA 1
ATOM 1065 C C . GLY A 1 133 ? -12.796 7.147 21.824 1.00 71.75 133 GLY A C 1
ATOM 1066 O O . GLY A 1 133 ? -11.655 6.982 22.256 1.00 71.75 133 GLY A O 1
ATOM 1067 N N . PRO A 1 134 ? -13.627 8.046 22.386 1.00 58.59 134 PRO A N 1
ATOM 1068 C CA . PRO A 1 134 ? -13.280 8.734 23.624 1.00 58.59 134 PRO A CA 1
ATOM 1069 C C . PRO A 1 134 ? -13.150 7.710 24.760 1.00 58.59 134 PRO A C 1
ATOM 1071 O O . PRO A 1 134 ? -14.077 6.934 24.998 1.00 58.59 134 PRO A O 1
ATOM 1074 N N . THR A 1 135 ? -11.995 7.713 25.429 1.00 52.41 135 THR A N 1
ATOM 1075 C CA . THR A 1 135 ? -11.759 6.986 26.687 1.00 52.41 135 THR A CA 1
ATOM 1076 C C . THR A 1 135 ? -12.648 7.492 27.808 1.00 52.41 135 THR A C 1
ATOM 1078 O O . THR A 1 135 ? -12.769 8.736 27.915 1.00 52.41 135 THR A O 1
#

Sequence (135 aa):
MSANGQECNTTASDVMRYFAAYPYMADMTLDVIIKFPLLVVHEMVEIEGLKRFGIQLDRDSILNDPVRVEEAHYQAAILEMNMAYSLRDCNHVKMRLGVIRTWLLDDRIDNGYKALYAELYARVISMLDELAGPT

Radius of gyration: 15.0 Å; chains: 1; bounding box: 36×29×46 Å

pLDDT: mean 87.56, std 13.15, range [37.81, 98.06]